Protein AF-A0A936ICN7-F1 (afdb_monomer)

Foldseek 3Di:
DEEQEAAPPDDEPPDSNDDPVVVVVVQVVVQCLLCLHDPNNDPPDHNVVDHDDADQAALVRDGDNNYHYHHDCQQVDDPVPNDRPPVCPVVSCVVDDGDVVVDDYHD

Solvent-accessible surface area (backbone atoms only — not comparable to full-atom values): 6540 Å² total; per-residue (Å²): 55,39,41,40,64,22,42,74,88,64,52,80,66,39,94,72,30,62,38,69,69,57,52,51,52,50,45,52,50,51,33,28,45,36,45,30,28,81,97,50,47,48,98,88,54,57,64,71,85,57,82,74,72,66,32,58,50,47,96,88,66,44,83,42,81,26,68,46,80,44,72,34,75,80,61,67,66,65,81,91,56,84,59,68,54,78,87,37,41,64,59,57,55,68,74,60,78,70,64,70,93,82,36,63,83,44,112

Mean predicted aligned error: 5.44 Å

Structure (mmCIF, N/CA/C/O backbone):
data_AF-A0A936ICN7-F1
#
_entry.id   AF-A0A936ICN7-F1
#
loop_
_atom_site.group_PDB
_atom_site.id
_atom_site.type_symbol
_atom_site.label_atom_id
_atom_site.label_alt_id
_atom_site.label_comp_id
_atom_site.label_asym_id
_atom_site.label_entity_id
_atom_site.label_seq_id
_atom_site.pdbx_PDB_ins_code
_atom_site.Cartn_x
_atom_site.Cartn_y
_atom_site.Cartn_z
_atom_site.occupancy
_atom_site.B_iso_or_equiv
_atom_site.auth_seq_id
_atom_site.auth_comp_id
_atom_site.aut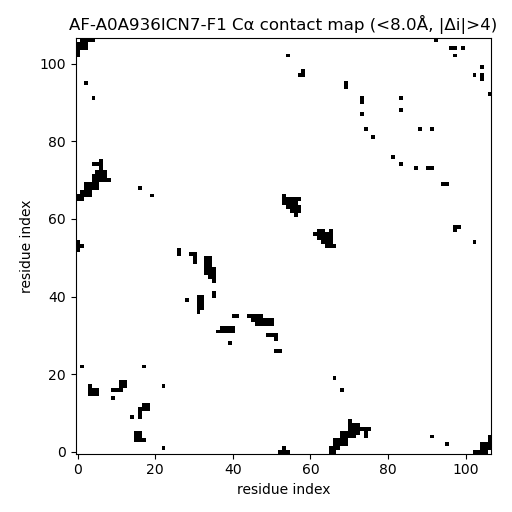h_asym_id
_atom_site.auth_atom_id
_atom_site.pdbx_PDB_model_num
ATOM 1 N N . MET A 1 1 ? -3.008 -8.313 0.757 1.00 91.00 1 MET A N 1
ATOM 2 C CA . MET A 1 1 ? -3.768 -7.326 1.557 1.00 91.00 1 MET A CA 1
ATOM 3 C C . MET A 1 1 ? -2.780 -6.258 2.033 1.00 91.00 1 MET A C 1
ATOM 5 O O . MET A 1 1 ? -1.583 -6.522 1.952 1.00 91.00 1 MET A O 1
ATOM 9 N N . VAL A 1 2 ? -3.237 -5.089 2.493 1.00 94.12 2 VAL A N 1
ATOM 10 C CA . VAL A 1 2 ? -2.375 -4.053 3.099 1.00 94.12 2 VAL A CA 1
ATOM 11 C C . VAL A 1 2 ? -2.870 -3.681 4.507 1.00 94.12 2 VAL A C 1
ATOM 13 O O . VAL A 1 2 ? -4.034 -3.320 4.674 1.00 94.12 2 VAL A O 1
ATOM 16 N N . HIS A 1 3 ? -1.996 -3.757 5.512 1.00 93.31 3 HIS A N 1
ATOM 17 C CA . HIS A 1 3 ? -2.262 -3.417 6.911 1.00 93.31 3 HIS A CA 1
ATOM 18 C C . HIS A 1 3 ? -1.594 -2.086 7.260 1.00 93.31 3 HIS A C 1
ATOM 20 O O . HIS A 1 3 ? -0.408 -2.043 7.548 1.00 93.31 3 HIS A O 1
ATOM 26 N N . LEU A 1 4 ? -2.357 -0.998 7.309 1.00 92.44 4 LEU A N 1
ATOM 27 C CA . LEU A 1 4 ? -1.833 0.289 7.760 1.00 92.44 4 LEU A CA 1
ATOM 28 C C . LEU A 1 4 ? -1.916 0.372 9.283 1.00 92.44 4 LEU A C 1
ATOM 30 O O . LEU A 1 4 ? -3.002 0.474 9.857 1.00 92.44 4 LEU A O 1
ATOM 34 N N . ILE A 1 5 ? -0.762 0.330 9.943 1.00 90.56 5 ILE A N 1
ATOM 35 C CA . ILE A 1 5 ? -0.661 0.552 11.385 1.00 90.56 5 ILE A CA 1
ATOM 36 C C . ILE A 1 5 ? -0.418 2.035 11.614 1.00 90.56 5 ILE A C 1
ATOM 38 O O . ILE A 1 5 ? 0.576 2.581 11.145 1.00 90.56 5 ILE A O 1
ATOM 42 N N . VAL A 1 6 ? -1.341 2.699 12.304 1.00 89.81 6 VAL A N 1
ATOM 43 C CA . VAL A 1 6 ? -1.399 4.166 12.357 1.00 89.81 6 VAL A CA 1
ATOM 44 C C . VAL A 1 6 ? -1.393 4.656 13.801 1.00 89.81 6 VAL A C 1
ATOM 46 O O . VAL A 1 6 ? -2.038 4.029 14.642 1.00 89.81 6 VAL A O 1
ATOM 49 N N . PRO A 1 7 ? -0.714 5.766 14.138 1.00 89.12 7 PRO A N 1
ATOM 50 C CA . PRO A 1 7 ? -0.869 6.371 15.451 1.00 89.12 7 PRO A CA 1
ATOM 51 C C . PRO A 1 7 ? -2.350 6.699 15.730 1.00 89.12 7 PRO A C 1
ATOM 53 O O . PRO A 1 7 ? -3.085 7.112 14.821 1.00 89.12 7 PRO A O 1
ATOM 56 N N . PRO A 1 8 ? -2.838 6.507 16.969 1.00 90.25 8 PRO A N 1
ATOM 57 C CA . PRO A 1 8 ? -4.218 6.831 17.308 1.00 90.25 8 PRO A CA 1
ATOM 58 C C . PRO A 1 8 ? -4.536 8.308 17.040 1.00 90.25 8 PRO A C 1
ATOM 60 O O . PRO A 1 8 ? -3.791 9.199 17.437 1.00 90.25 8 PRO A O 1
ATOM 63 N N . GLY A 1 9 ? -5.661 8.570 16.372 1.00 89.50 9 GLY A N 1
ATOM 64 C CA . GLY A 1 9 ? -6.107 9.929 16.041 1.00 89.50 9 GLY A CA 1
ATOM 65 C C . GLY A 1 9 ? -5.518 10.523 14.755 1.00 89.50 9 GLY A C 1
ATOM 66 O O . GLY A 1 9 ? -5.902 11.630 14.382 1.00 89.50 9 GLY A O 1
ATOM 67 N N . THR A 1 10 ? -4.638 9.818 14.033 1.00 89.69 10 THR A N 1
ATOM 68 C CA . THR A 1 10 ? -4.135 10.285 12.730 1.00 89.69 10 THR A CA 1
ATOM 69 C C . THR A 1 10 ? -5.229 10.226 11.661 1.00 89.69 10 THR A C 1
ATOM 71 O O . THR A 1 10 ? -5.775 9.160 11.377 1.00 89.69 10 THR A O 1
ATOM 74 N N . ALA A 1 11 ? -5.538 11.361 11.027 1.00 93.75 11 ALA A N 1
ATOM 75 C CA . ALA A 1 11 ? -6.508 11.431 9.931 1.00 93.75 11 ALA A CA 1
ATOM 76 C C . ALA A 1 11 ? -5.997 10.736 8.652 1.00 93.75 11 ALA A C 1
ATOM 78 O O . ALA A 1 11 ? -4.793 10.658 8.416 1.00 93.75 11 ALA A O 1
ATOM 79 N N . ILE A 1 12 ? -6.911 10.256 7.801 1.00 94.31 12 ILE A N 1
ATOM 80 C CA . ILE A 1 12 ? -6.549 9.674 6.497 1.00 94.31 12 ILE A CA 1
ATOM 81 C C . ILE A 1 12 ? -5.870 10.743 5.623 1.00 94.31 12 ILE A C 1
ATOM 83 O O . ILE A 1 12 ? -6.319 11.885 5.559 1.00 94.31 12 ILE A O 1
ATOM 87 N N . GLY A 1 13 ? -4.794 10.357 4.940 1.00 91.31 13 GLY A N 1
ATOM 88 C CA . GLY A 1 13 ? -3.945 11.231 4.132 1.00 91.31 13 GLY A CA 1
ATOM 89 C C . GLY A 1 13 ? -2.867 11.975 4.924 1.00 91.31 13 GLY A C 1
ATOM 90 O O . GLY A 1 13 ? -2.183 12.815 4.347 1.00 91.31 13 GLY A O 1
ATOM 91 N N . GLN A 1 14 ? -2.707 11.689 6.220 1.00 89.44 14 GLN A N 1
ATOM 92 C CA . GLN A 1 14 ? -1.678 12.286 7.076 1.00 89.44 14 GLN A CA 1
ATOM 93 C C . GLN A 1 14 ? -0.676 11.234 7.549 1.00 89.44 14 GLN A C 1
ATOM 95 O O . GLN A 1 14 ? -1.061 10.111 7.880 1.00 89.44 14 GLN A O 1
ATOM 100 N N . SER A 1 15 ? 0.600 11.621 7.647 1.00 84.94 15 SER A N 1
ATOM 101 C CA . SER A 1 15 ? 1.688 10.738 8.090 1.00 84.94 15 SER A CA 1
ATOM 102 C C . SER A 1 15 ? 1.652 9.384 7.349 1.00 84.94 15 SER A C 1
ATOM 104 O O . SER A 1 15 ? 1.618 9.355 6.120 1.00 84.94 15 SER A O 1
ATOM 106 N N . ASN A 1 16 ? 1.615 8.267 8.077 1.00 82.31 16 ASN A N 1
ATOM 107 C CA . ASN A 1 16 ? 1.521 6.902 7.564 1.00 82.31 16 ASN A CA 1
ATOM 108 C C . ASN A 1 16 ? 0.075 6.386 7.381 1.00 82.31 16 ASN A C 1
ATOM 110 O O . ASN A 1 16 ? -0.117 5.248 6.955 1.00 82.31 16 ASN A O 1
ATOM 114 N N . ASN A 1 17 ? -0.958 7.197 7.645 1.00 91.94 17 ASN A N 1
ATOM 115 C CA . ASN A 1 17 ? -2.354 6.827 7.396 1.00 91.94 17 ASN A CA 1
ATOM 116 C C . ASN A 1 17 ? -2.756 7.145 5.945 1.00 91.94 17 ASN A C 1
ATOM 118 O O . ASN A 1 17 ? -3.590 8.010 5.689 1.00 91.94 17 ASN A O 1
ATOM 122 N N . LEU A 1 18 ? -2.134 6.461 4.982 1.00 93.88 18 LEU A N 1
ATOM 123 C CA . LEU A 1 18 ? -2.295 6.707 3.541 1.00 93.88 18 LEU A CA 1
ATOM 124 C C . LEU A 1 18 ? -3.755 6.600 3.077 1.00 93.88 18 LEU A C 1
ATOM 126 O O . LEU A 1 18 ? -4.497 5.753 3.567 1.00 93.88 18 LEU A O 1
ATOM 130 N N . THR A 1 19 ? -4.165 7.399 2.091 1.00 97.12 19 THR A N 1
ATOM 131 C CA . THR A 1 19 ? -5.467 7.234 1.413 1.00 97.12 19 THR A CA 1
ATOM 132 C C . THR A 1 19 ? -5.536 5.907 0.651 1.00 97.12 19 THR A C 1
ATOM 134 O O . THR A 1 19 ? -4.511 5.391 0.209 1.00 97.12 19 THR A O 1
ATOM 137 N N . ASP A 1 20 ? -6.742 5.373 0.436 1.00 97.06 20 ASP A N 1
ATOM 138 C CA . ASP A 1 20 ? -6.940 4.149 -0.361 1.00 97.06 20 ASP A CA 1
ATOM 139 C C . ASP A 1 20 ? -6.328 4.291 -1.764 1.00 97.06 20 ASP A C 1
ATOM 141 O O . ASP A 1 20 ? -5.598 3.412 -2.210 1.00 97.06 20 ASP A O 1
ATOM 145 N N . ARG A 1 21 ? -6.493 5.460 -2.398 1.00 97.19 21 ARG A N 1
ATOM 146 C CA . ARG A 1 21 ? -5.881 5.775 -3.697 1.00 97.19 21 ARG A CA 1
ATOM 147 C C . ARG A 1 21 ? -4.351 5.697 -3.675 1.00 97.19 21 ARG A C 1
ATOM 149 O O . ARG A 1 21 ? -3.752 5.249 -4.646 1.00 97.19 21 ARG A O 1
ATOM 156 N N . GLN A 1 22 ? -3.704 6.157 -2.603 1.00 96.88 22 GLN A N 1
ATOM 157 C CA . GLN A 1 22 ? -2.245 6.055 -2.475 1.00 96.88 22 GLN A CA 1
ATOM 158 C C .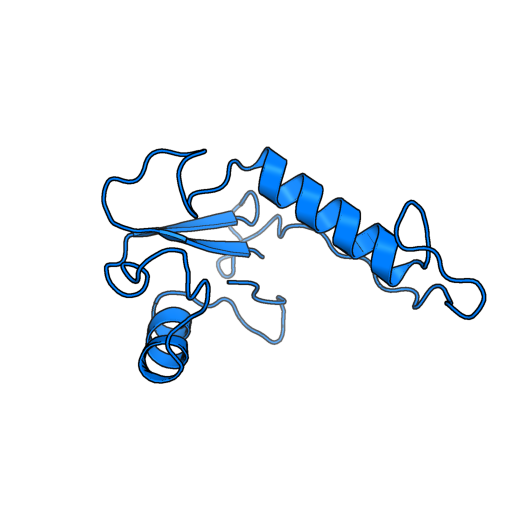 GLN A 1 22 ? -1.798 4.597 -2.334 1.00 96.88 22 GLN A C 1
ATOM 160 O O . GLN A 1 22 ? -0.771 4.222 -2.893 1.00 96.88 22 GLN A O 1
ATOM 165 N N . VAL A 1 23 ? -2.575 3.769 -1.627 1.00 96.81 23 VAL A N 1
ATOM 166 C CA . VAL A 1 23 ? -2.312 2.327 -1.534 1.00 96.81 23 VAL A CA 1
ATOM 167 C C . VAL A 1 23 ? -2.470 1.665 -2.902 1.00 96.81 23 VAL A C 1
ATOM 169 O O . VAL A 1 23 ? -1.576 0.942 -3.331 1.00 96.81 23 VAL A O 1
ATOM 172 N N . GLU A 1 24 ? -3.557 1.949 -3.619 1.00 96.69 24 GLU A N 1
ATOM 173 C CA . GLU A 1 24 ? -3.802 1.433 -4.973 1.00 96.69 24 GLU A CA 1
ATOM 174 C C . GLU A 1 24 ? -2.688 1.836 -5.948 1.00 96.69 24 GLU A C 1
ATOM 176 O O . GLU A 1 24 ? -2.157 0.984 -6.655 1.00 96.69 24 GLU A O 1
ATOM 181 N N . GLN A 1 25 ? -2.242 3.095 -5.907 1.00 97.12 25 GLN A N 1
ATOM 182 C CA . GLN A 1 25 ? -1.106 3.559 -6.703 1.00 97.12 25 GLN A CA 1
ATOM 183 C C . GLN A 1 25 ? 0.190 2.801 -6.368 1.00 97.12 25 GLN A C 1
ATOM 185 O O . GLN A 1 25 ? 0.983 2.500 -7.259 1.00 97.12 25 GLN A O 1
ATOM 190 N N . GLY A 1 26 ? 0.407 2.461 -5.095 1.00 95.75 26 GLY A N 1
ATOM 191 C CA . GLY A 1 26 ? 1.520 1.609 -4.680 1.00 95.75 26 GLY A CA 1
ATOM 192 C C . GLY A 1 26 ? 1.442 0.200 -5.278 1.00 95.75 26 GLY A C 1
ATOM 193 O O . GLY A 1 26 ? 2.461 -0.327 -5.724 1.00 95.75 26 GLY A O 1
ATOM 194 N N . LEU A 1 27 ? 0.245 -0.396 -5.351 1.00 96.31 27 LEU A N 1
ATOM 195 C CA . LEU A 1 27 ? 0.042 -1.675 -6.041 1.00 96.31 27 LEU A CA 1
ATOM 196 C C . LEU A 1 27 ? 0.286 -1.566 -7.551 1.00 96.31 27 LEU A C 1
ATOM 198 O O . LEU A 1 27 ? 0.869 -2.480 -8.132 1.00 96.31 27 LEU A O 1
ATOM 202 N N . ASP A 1 28 ? -0.120 -0.467 -8.186 1.00 97.56 28 ASP A N 1
ATOM 203 C CA . ASP A 1 28 ? 0.141 -0.242 -9.612 1.00 97.56 28 ASP A CA 1
ATOM 204 C C . ASP A 1 28 ? 1.644 -0.178 -9.895 1.00 97.56 28 ASP A C 1
ATOM 206 O O . ASP A 1 28 ? 2.127 -0.800 -10.841 1.00 97.56 28 ASP A O 1
ATOM 210 N N . TYR A 1 29 ? 2.402 0.513 -9.043 1.00 97.69 29 TYR A N 1
ATOM 211 C CA . TYR A 1 29 ? 3.861 0.547 -9.129 1.00 97.69 29 TYR A CA 1
ATOM 212 C C . TYR A 1 29 ? 4.496 -0.818 -8.877 1.00 97.69 29 TYR A C 1
ATOM 214 O O . TYR A 1 29 ? 5.416 -1.198 -9.597 1.00 97.69 29 TYR A O 1
ATOM 222 N N . LEU A 1 30 ? 3.980 -1.587 -7.917 1.00 96.62 30 LEU A N 1
ATOM 223 C CA . LEU A 1 30 ? 4.448 -2.947 -7.665 1.00 96.62 30 LEU A CA 1
ATOM 224 C C . LEU A 1 30 ? 4.239 -3.845 -8.893 1.00 96.62 30 LEU A C 1
ATOM 226 O O . LEU A 1 30 ? 5.150 -4.563 -9.293 1.00 96.62 30 LEU A O 1
ATOM 230 N N . ASN A 1 31 ? 3.074 -3.757 -9.536 1.00 97.94 31 ASN A N 1
ATOM 231 C CA . ASN A 1 31 ? 2.790 -4.487 -10.770 1.00 97.94 31 ASN A CA 1
ATOM 232 C C . ASN A 1 31 ? 3.709 -4.063 -11.919 1.00 97.94 31 ASN A C 1
ATOM 234 O O . ASN A 1 31 ? 4.250 -4.921 -12.608 1.00 97.94 31 ASN A O 1
ATOM 238 N N . GLN A 1 32 ? 3.932 -2.758 -12.096 1.00 98.00 32 GLN A N 1
ATOM 239 C CA . GLN A 1 32 ? 4.841 -2.245 -13.124 1.00 98.00 32 GLN A CA 1
ATOM 240 C C . GLN A 1 32 ? 6.281 -2.718 -12.899 1.00 98.00 32 GLN A C 1
ATOM 242 O O . GLN A 1 32 ? 6.957 -3.091 -13.854 1.00 98.00 32 GLN A O 1
ATOM 247 N N . ALA A 1 33 ? 6.736 -2.753 -11.644 1.00 97.38 33 ALA A N 1
ATOM 248 C CA . ALA A 1 33 ? 8.056 -3.260 -11.295 1.00 97.38 33 ALA A CA 1
ATOM 249 C C . ALA A 1 33 ? 8.199 -4.758 -11.600 1.00 97.38 33 ALA A C 1
ATOM 251 O O . ALA A 1 33 ? 9.184 -5.164 -12.212 1.00 97.38 33 ALA A O 1
ATOM 252 N N . PHE A 1 34 ? 7.212 -5.577 -11.229 1.00 97.62 34 PHE A N 1
ATOM 253 C CA . PHE A 1 34 ? 7.268 -7.025 -11.458 1.00 97.62 34 PHE A CA 1
ATOM 254 C C . PHE A 1 34 ? 7.099 -7.404 -12.935 1.00 97.62 34 PHE A C 1
ATOM 256 O O . PHE A 1 34 ? 7.639 -8.420 -13.366 1.00 97.62 34 PHE A O 1
ATOM 263 N N . SER A 1 35 ? 6.435 -6.567 -13.733 1.00 98.12 35 SER A N 1
ATOM 264 C CA . SER A 1 35 ? 6.329 -6.765 -15.180 1.00 98.12 35 SER A CA 1
ATOM 265 C C . SER A 1 35 ? 7.434 -6.069 -15.989 1.00 98.12 35 SER A C 1
ATOM 267 O O . SER A 1 35 ? 7.353 -6.029 -17.217 1.00 98.12 35 SER A O 1
ATOM 269 N N . ASN A 1 36 ? 8.448 -5.494 -15.325 1.00 97.69 36 ASN A N 1
ATOM 270 C CA . ASN A 1 36 ? 9.521 -4.706 -15.943 1.00 97.69 36 ASN A CA 1
ATOM 271 C C . ASN A 1 36 ? 8.997 -3.635 -16.922 1.00 97.69 36 ASN A C 1
ATOM 273 O O . ASN A 1 36 ? 9.434 -3.535 -18.070 1.00 97.69 36 ASN A O 1
ATOM 277 N N . SER A 1 37 ? 8.021 -2.843 -16.482 1.00 97.50 37 SER A N 1
ATOM 278 C CA . SER A 1 37 ? 7.322 -1.861 -17.312 1.00 97.50 37 SER A CA 1
ATOM 279 C C . SER A 1 37 ? 7.251 -0.475 -16.662 1.00 97.50 37 SER A C 1
ATOM 281 O O . SER A 1 37 ? 7.634 -0.269 -15.507 1.00 97.50 37 SER A O 1
ATOM 283 N N . GLY A 1 38 ? 6.769 0.508 -17.429 1.00 95.75 38 GLY A N 1
ATOM 284 C CA . GLY A 1 38 ? 6.600 1.879 -16.952 1.00 95.75 38 GLY A CA 1
ATOM 285 C C . GLY A 1 38 ? 7.918 2.490 -16.444 1.00 95.75 38 GLY A C 1
ATOM 286 O O . GLY A 1 38 ? 8.959 2.289 -17.070 1.00 95.75 38 GLY A O 1
ATOM 287 N N . PRO A 1 39 ? 7.905 3.232 -15.320 1.00 96.56 39 PRO A N 1
ATOM 288 C CA . PRO A 1 39 ? 9.100 3.863 -14.761 1.00 96.56 39 PRO A CA 1
ATOM 289 C C . PRO A 1 39 ? 10.078 2.868 -14.112 1.00 96.56 39 PRO A C 1
ATOM 291 O O . PRO A 1 39 ? 11.167 3.274 -13.719 1.00 96.56 39 PRO A O 1
ATOM 294 N N . PHE A 1 40 ? 9.708 1.588 -13.992 1.00 96.75 40 PHE A N 1
ATOM 295 C CA . PHE A 1 40 ? 10.530 0.537 -13.385 1.00 96.75 40 PHE A CA 1
ATOM 296 C C . PHE A 1 40 ? 11.181 -0.392 -14.418 1.00 96.75 40 PHE A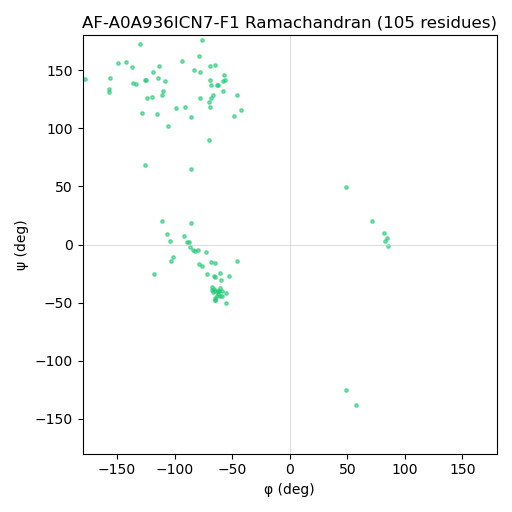 C 1
ATOM 298 O O . PHE A 1 40 ? 11.863 -1.341 -14.038 1.00 96.75 40 PHE A O 1
ATOM 305 N N . ALA A 1 41 ? 10.990 -0.130 -15.714 1.00 96.94 41 ALA A N 1
ATOM 306 C CA . ALA A 1 41 ? 11.612 -0.910 -16.773 1.00 96.94 41 ALA A CA 1
ATOM 307 C C . ALA A 1 41 ? 13.140 -0.726 -16.784 1.00 96.94 41 ALA A C 1
ATOM 309 O O . ALA A 1 41 ? 13.649 0.395 -16.848 1.00 96.94 41 ALA A O 1
ATOM 310 N N . ALA A 1 42 ? 13.872 -1.836 -16.786 1.00 96.69 42 ALA A N 1
ATOM 311 C CA . ALA A 1 42 ? 15.322 -1.892 -16.923 1.00 96.69 42 ALA A CA 1
ATOM 312 C C . ALA A 1 42 ? 15.721 -2.682 -18.178 1.00 96.69 42 ALA A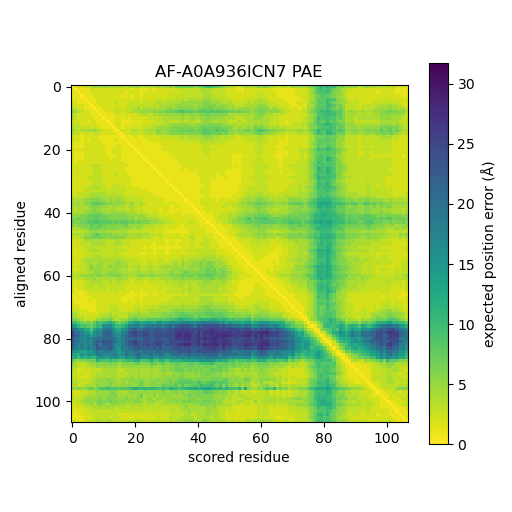 C 1
ATOM 314 O O . ALA A 1 42 ? 15.045 -3.635 -18.572 1.00 96.69 42 ALA A O 1
ATOM 315 N N . ALA A 1 43 ? 16.854 -2.314 -18.789 1.00 96.69 43 ALA A N 1
ATOM 316 C CA . ALA A 1 43 ? 17.337 -2.917 -20.039 1.00 96.69 43 ALA A CA 1
ATOM 317 C C . ALA A 1 43 ? 17.594 -4.433 -19.935 1.00 96.69 43 ALA A C 1
ATOM 319 O O . ALA A 1 43 ? 17.449 -5.154 -20.915 1.00 96.69 43 ALA A O 1
ATOM 320 N N . ASN A 1 44 ? 17.973 -4.908 -18.749 1.00 96.25 44 ASN A N 1
ATOM 321 C CA . ASN A 1 44 ? 18.186 -6.318 -18.427 1.00 96.25 44 ASN A CA 1
ATOM 322 C C . ASN A 1 44 ? 17.071 -6.909 -17.544 1.00 96.25 44 ASN A C 1
ATOM 324 O O . ASN A 1 44 ? 17.233 -8.014 -17.028 1.00 96.25 44 ASN A O 1
ATOM 328 N N . GLY A 1 45 ? 15.980 -6.174 -17.322 1.00 95.81 45 GLY A N 1
ATOM 329 C CA . GLY A 1 45 ? 14.830 -6.667 -16.573 1.00 95.81 45 GLY A CA 1
ATOM 330 C C . GLY A 1 45 ? 13.943 -7.578 -17.424 1.00 95.81 45 GLY A C 1
ATOM 331 O O . GLY A 1 45 ? 14.004 -7.568 -18.655 1.00 95.81 45 GLY A O 1
ATOM 332 N N . VAL A 1 46 ? 13.100 -8.362 -16.757 1.00 97.19 46 VAL A N 1
ATOM 333 C CA . VAL A 1 46 ? 12.147 -9.281 -17.391 1.00 97.19 46 VAL A CA 1
ATOM 334 C C . VAL A 1 46 ? 10.795 -9.200 -16.697 1.00 97.19 46 VAL A C 1
ATOM 336 O O . VAL A 1 46 ? 10.730 -8.893 -15.509 1.00 97.19 46 VAL A O 1
ATOM 339 N N . ASP A 1 47 ? 9.731 -9.508 -17.433 1.00 97.69 47 ASP A N 1
ATOM 340 C CA . ASP A 1 47 ? 8.429 -9.775 -16.828 1.00 97.69 47 ASP A CA 1
ATOM 341 C C . ASP A 1 47 ? 8.498 -11.101 -16.062 1.00 97.69 47 ASP A C 1
ATOM 343 O O . ASP A 1 47 ? 8.773 -12.156 -16.639 1.00 97.69 47 ASP A O 1
ATOM 347 N N . VAL A 1 48 ? 8.279 -11.039 -14.750 1.00 96.69 48 VAL A N 1
ATOM 348 C CA . VAL A 1 48 ? 8.326 -12.218 -13.878 1.00 96.69 48 VAL A CA 1
ATOM 349 C C . VAL A 1 48 ? 7.005 -12.994 -13.854 1.00 96.69 48 VAL A C 1
ATOM 351 O O . VAL A 1 48 ? 6.933 -14.049 -13.227 1.00 96.69 48 VAL A O 1
ATOM 354 N N . GLY A 1 49 ? 5.953 -12.492 -14.512 1.00 96.75 49 GLY A N 1
ATOM 355 C CA . GLY A 1 49 ? 4.649 -13.150 -14.609 1.00 96.75 49 GLY A CA 1
ATOM 356 C C . GLY A 1 49 ? 3.838 -13.149 -13.309 1.00 96.75 49 GLY A C 1
ATOM 357 O O . GLY A 1 49 ? 2.943 -13.978 -13.142 1.00 96.75 49 GLY A O 1
ATOM 358 N N . ILE A 1 50 ? 4.146 -12.246 -12.373 1.00 96.31 50 ILE A N 1
ATOM 359 C CA . ILE A 1 50 ? 3.431 -12.092 -11.098 1.00 96.31 50 ILE A CA 1
ATOM 360 C C . ILE A 1 50 ? 2.653 -10.779 -11.111 1.00 96.31 50 ILE A C 1
ATOM 362 O O . ILE A 1 50 ? 3.210 -9.724 -11.404 1.00 96.31 50 ILE A O 1
ATOM 366 N N . GLN A 1 51 ? 1.381 -10.847 -10.715 1.00 95.88 51 GLN A N 1
ATOM 367 C CA . GLN A 1 51 ? 0.517 -9.686 -10.543 1.00 95.88 51 GLN A CA 1
ATOM 368 C C . GLN A 1 51 ? -0.077 -9.653 -9.132 1.00 95.88 51 GLN A C 1
ATOM 370 O O . GLN A 1 51 ? -0.477 -10.671 -8.565 1.00 95.88 51 GLN A O 1
ATOM 375 N N . PHE A 1 52 ? -0.175 -8.452 -8.584 1.00 95.75 52 PHE A N 1
ATOM 376 C CA . PHE A 1 52 ? -0.719 -8.148 -7.275 1.00 95.75 52 PHE A CA 1
ATOM 377 C C . PHE A 1 52 ? -2.066 -7.447 -7.409 1.00 95.75 52 PHE A C 1
ATOM 379 O O . PHE A 1 52 ? -2.263 -6.562 -8.244 1.00 95.75 52 PHE A O 1
ATOM 386 N N . CYS A 1 53 ? -2.993 -7.813 -6.530 1.00 95.31 53 CYS A N 1
ATOM 387 C CA . CYS A 1 53 ? -4.267 -7.130 -6.364 1.00 95.31 53 CYS A CA 1
ATOM 388 C C . CYS A 1 53 ? -4.659 -7.086 -4.883 1.00 95.31 53 CYS A C 1
ATOM 390 O O . CYS A 1 53 ? -4.208 -7.897 -4.066 1.00 95.31 53 CYS A O 1
ATOM 392 N N . LEU A 1 54 ? -5.508 -6.122 -4.525 1.00 96.69 54 LEU A N 1
ATOM 393 C CA . LEU A 1 54 ? -6.097 -6.070 -3.193 1.00 96.69 54 LEU A CA 1
ATOM 394 C C . LEU A 1 54 ? -7.095 -7.216 -3.012 1.00 96.69 54 LEU A C 1
ATOM 396 O O . LEU A 1 54 ? -7.862 -7.560 -3.914 1.00 96.69 54 LEU A O 1
ATOM 400 N N . ALA A 1 55 ? -7.103 -7.788 -1.811 1.00 95.25 55 ALA A N 1
ATOM 401 C CA . ALA A 1 55 ? -8.053 -8.830 -1.466 1.00 95.25 55 ALA A CA 1
ATOM 402 C C . ALA A 1 55 ? -9.488 -8.283 -1.517 1.00 95.25 55 ALA A C 1
ATOM 404 O O . ALA A 1 55 ? -9.758 -7.187 -1.036 1.00 95.25 55 ALA A O 1
ATOM 405 N N . ARG A 1 56 ? -10.414 -9.068 -2.076 1.00 95.12 56 ARG A N 1
ATOM 406 C CA . ARG A 1 56 ? -11.852 -8.734 -2.127 1.00 95.12 56 ARG A CA 1
ATOM 407 C C . ARG A 1 56 ? -12.685 -9.463 -1.078 1.00 95.12 56 ARG A C 1
ATOM 409 O O . ARG A 1 56 ? -13.851 -9.128 -0.878 1.00 95.12 56 ARG A O 1
ATOM 416 N N . ARG A 1 57 ? -12.088 -10.452 -0.407 1.00 93.69 57 ARG A N 1
ATOM 417 C CA . ARG A 1 57 ? -12.673 -11.162 0.731 1.00 93.69 57 ARG A CA 1
ATOM 418 C C . ARG A 1 57 ? -11.665 -11.282 1.859 1.00 93.69 57 ARG A C 1
ATOM 420 O O . ARG A 1 57 ? -10.496 -11.572 1.592 1.00 93.69 57 ARG A O 1
ATOM 427 N N . ASP A 1 58 ? -12.133 -11.069 3.078 1.00 91.75 58 ASP A N 1
ATOM 428 C CA . ASP A 1 58 ? -11.362 -11.282 4.297 1.00 91.75 58 ASP A CA 1
ATOM 429 C C . ASP A 1 58 ? -11.246 -12.791 4.627 1.00 91.75 58 ASP A C 1
ATOM 431 O O . ASP A 1 58 ? -11.842 -13.624 3.928 1.00 91.75 58 ASP A O 1
ATOM 435 N N . PRO A 1 59 ? -10.495 -13.183 5.676 1.00 90.00 59 PRO A N 1
ATOM 436 C CA . PRO A 1 59 ? -10.341 -14.587 6.060 1.00 90.00 59 PRO A CA 1
ATOM 437 C C . PRO A 1 59 ? -11.656 -15.283 6.439 1.00 90.00 59 PRO A C 1
ATOM 439 O O . PRO A 1 59 ? -11.764 -16.499 6.294 1.00 90.00 59 PRO A O 1
ATOM 442 N N . ASN A 1 60 ? -12.666 -14.519 6.865 1.00 91.06 60 ASN A N 1
ATOM 443 C CA . ASN A 1 60 ? -14.002 -15.008 7.206 1.00 91.06 60 ASN A CA 1
ATOM 444 C C . ASN A 1 60 ? -14.940 -15.061 5.983 1.00 91.06 60 ASN A C 1
ATOM 446 O O . ASN A 1 60 ? -16.117 -15.398 6.112 1.00 91.06 60 ASN A O 1
ATOM 450 N N . GLY A 1 61 ? -14.441 -14.720 4.790 1.00 91.56 61 GLY A N 1
ATOM 451 C CA . GLY A 1 61 ? -15.188 -14.714 3.536 1.00 91.56 61 GLY A CA 1
ATOM 452 C C . GLY A 1 61 ? -16.029 -13.457 3.292 1.00 91.56 61 GLY A C 1
ATOM 453 O O . GLY A 1 61 ? -16.718 -13.392 2.264 1.00 91.56 61 GLY A O 1
ATOM 454 N N . GLN A 1 62 ? -15.965 -12.464 4.182 1.00 94.88 62 GLN A N 1
ATOM 455 C CA . GLN A 1 62 ? -16.733 -11.226 4.082 1.00 94.88 62 GLN A CA 1
ATOM 456 C C . GLN A 1 62 ? -16.112 -10.260 3.064 1.00 94.88 62 GLN A C 1
ATOM 458 O O . GLN A 1 62 ? -14.891 -10.266 2.885 1.00 94.88 62 GLN A O 1
ATOM 463 N N . PRO A 1 63 ? -16.916 -9.428 2.373 1.00 95.75 63 PRO A N 1
ATOM 464 C CA . PRO A 1 63 ? -16.401 -8.420 1.453 1.00 95.75 63 PRO A CA 1
ATOM 465 C C . PRO A 1 63 ? -15.436 -7.442 2.133 1.00 95.75 63 PRO A C 1
ATOM 467 O O . PRO A 1 63 ? -15.668 -6.991 3.250 1.00 95.75 63 PRO A O 1
ATOM 470 N N . THR A 1 64 ? -14.368 -7.072 1.431 1.00 95.75 64 THR A N 1
ATOM 471 C CA . THR A 1 64 ? -13.365 -6.104 1.898 1.00 95.75 64 THR A CA 1
ATOM 472 C C . THR A 1 64 ? -12.766 -5.346 0.714 1.00 95.75 64 THR A C 1
ATOM 474 O O . THR A 1 64 ? -12.774 -5.837 -0.418 1.00 95.75 64 THR A O 1
ATOM 477 N N . ASN A 1 65 ? -12.236 -4.149 0.964 1.00 95.25 65 ASN A N 1
ATOM 478 C CA . ASN A 1 65 ? -11.383 -3.435 0.012 1.00 95.25 65 ASN A CA 1
ATOM 479 C C . ASN A 1 65 ? -9.919 -3.918 0.066 1.00 95.25 65 ASN A C 1
ATOM 481 O O . ASN A 1 65 ? -9.122 -3.495 -0.763 1.00 95.25 65 ASN A O 1
ATOM 485 N N . GLY A 1 66 ? -9.563 -4.803 1.009 1.00 94.56 66 GLY A N 1
ATOM 486 C CA . GLY A 1 66 ? -8.223 -5.377 1.141 1.00 94.56 66 GLY A CA 1
ATOM 487 C C . GLY A 1 66 ? -7.221 -4.482 1.871 1.00 94.56 66 GLY A C 1
ATOM 488 O O . GLY A 1 66 ? -6.033 -4.814 1.873 1.00 94.56 66 GLY A O 1
ATOM 489 N N . ILE A 1 67 ? -7.698 -3.389 2.478 1.00 96.19 67 ILE A N 1
ATOM 490 C CA . ILE A 1 67 ? -6.921 -2.434 3.269 1.00 96.19 67 ILE A CA 1
ATOM 491 C C . ILE A 1 67 ? -7.488 -2.421 4.686 1.00 96.19 67 ILE A C 1
ATOM 493 O O . ILE A 1 67 ? -8.682 -2.198 4.883 1.00 96.19 67 ILE A O 1
ATOM 497 N N . THR A 1 68 ? -6.642 -2.618 5.690 1.00 94.88 68 THR A N 1
ATOM 498 C CA . THR A 1 68 ? -7.036 -2.445 7.092 1.00 94.88 68 THR A CA 1
ATOM 499 C C . THR A 1 68 ? -6.296 -1.272 7.707 1.00 94.88 68 THR A C 1
ATOM 501 O O . THR A 1 68 ? -5.185 -0.943 7.297 1.00 94.88 68 THR A O 1
ATOM 504 N N . ARG A 1 69 ? -6.896 -0.655 8.724 1.00 93.94 69 ARG A N 1
ATOM 505 C CA . ARG A 1 69 ? -6.301 0.458 9.467 1.00 93.94 69 ARG A CA 1
ATOM 506 C C . ARG A 1 69 ? -6.372 0.138 10.948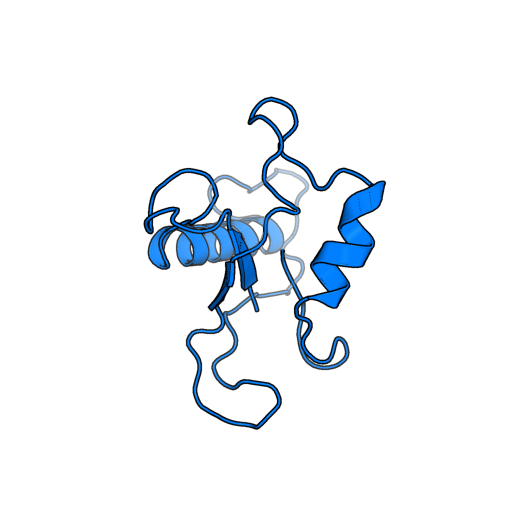 1.00 93.94 69 ARG A C 1
ATOM 508 O O . ARG A 1 69 ? -7.469 0.057 11.495 1.00 93.94 69 ARG A O 1
ATOM 515 N N . THR A 1 70 ? -5.220 -0.059 11.575 1.00 92.69 70 THR A N 1
ATOM 516 C CA . THR A 1 70 ? -5.132 -0.473 12.977 1.00 92.69 70 THR A CA 1
ATOM 517 C C . THR A 1 70 ? -4.465 0.631 13.791 1.00 92.69 70 THR A C 1
ATOM 519 O O . THR A 1 70 ? -3.273 0.882 13.597 1.00 92.69 70 THR A O 1
ATOM 522 N N . PRO A 1 71 ? -5.194 1.304 14.698 1.00 90.88 71 PRO A N 1
ATOM 523 C CA . PRO A 1 71 ? -4.601 2.309 15.568 1.00 90.88 71 PRO A CA 1
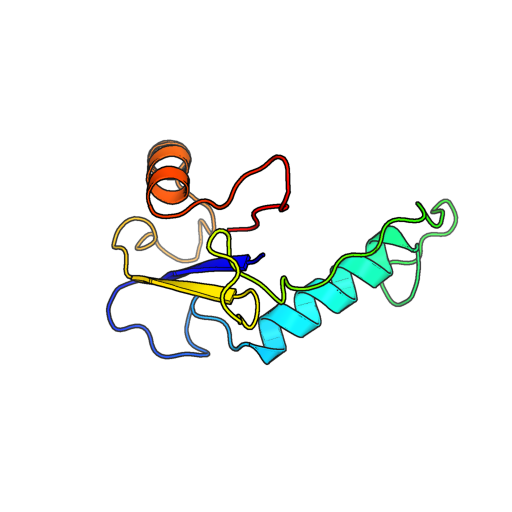ATOM 524 C C . PRO A 1 71 ? -3.648 1.650 16.576 1.00 90.88 71 PRO A C 1
ATOM 526 O O . PRO A 1 71 ? -4.041 0.733 17.295 1.00 90.88 71 PRO A O 1
ATOM 529 N N . SER A 1 72 ? -2.396 2.104 16.644 1.00 88.56 72 SER A N 1
ATOM 530 C CA . SER A 1 72 ? -1.389 1.585 17.572 1.00 88.56 72 SER A CA 1
ATOM 531 C C . SER A 1 72 ? -0.286 2.599 17.862 1.00 88.56 72 SER A C 1
ATOM 533 O O . SER A 1 72 ? 0.178 3.312 16.978 1.00 88.56 72 SER A O 1
ATOM 535 N N . ASN A 1 73 ? 0.196 2.608 19.105 1.00 86.00 73 ASN A N 1
ATOM 536 C CA . ASN A 1 73 ? 1.338 3.428 19.518 1.00 86.00 73 ASN A CA 1
ATOM 537 C C . ASN A 1 73 ? 2.695 2.817 19.120 1.00 86.00 73 ASN A C 1
ATOM 539 O O . ASN A 1 73 ? 3.726 3.452 19.317 1.00 86.00 73 ASN A O 1
ATOM 543 N N . LEU A 1 74 ? 2.715 1.602 18.555 1.00 81.81 74 LEU A N 1
ATOM 544 C CA . LEU A 1 74 ? 3.950 0.913 18.149 1.00 81.81 74 LEU A CA 1
ATOM 545 C C . LEU A 1 74 ? 4.662 1.571 16.953 1.00 81.81 74 LEU A C 1
ATOM 547 O O . LEU A 1 74 ? 5.830 1.272 16.709 1.00 81.81 74 LEU A O 1
ATOM 551 N N . VAL A 1 75 ? 3.967 2.462 16.239 1.00 77.06 75 VAL A N 1
ATOM 552 C CA . VAL A 1 75 ? 4.446 3.218 15.066 1.00 77.06 75 VAL A CA 1
ATOM 553 C C . VAL A 1 75 ? 4.620 4.717 15.354 1.00 77.06 75 VAL A C 1
ATOM 555 O O . VAL A 1 75 ? 4.611 5.532 14.438 1.00 77.06 75 VAL A O 1
ATOM 558 N N . ASN A 1 76 ? 4.746 5.102 16.627 1.00 68.00 76 ASN A N 1
ATOM 559 C CA . ASN A 1 76 ? 4.872 6.502 17.051 1.00 68.00 76 ASN A CA 1
ATOM 560 C C . ASN A 1 76 ? 6.325 7.033 17.014 1.00 68.00 76 ASN A C 1
ATOM 562 O O . ASN A 1 76 ? 6.640 8.006 17.695 1.00 68.00 76 ASN A O 1
ATOM 566 N N . ASP A 1 77 ? 7.224 6.366 16.285 1.00 60.00 77 ASP A N 1
ATOM 567 C CA . A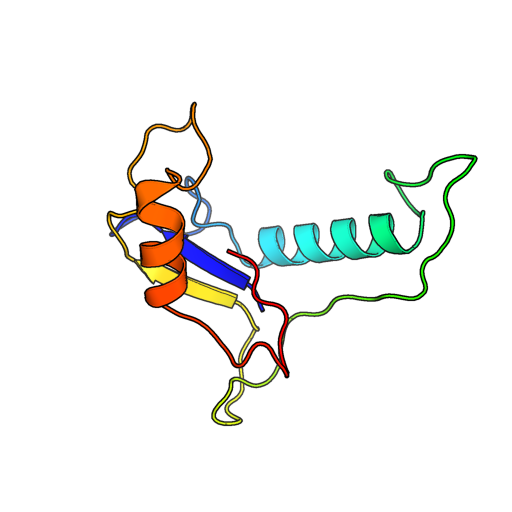SP A 1 77 ? 8.628 6.780 16.186 1.00 60.00 77 ASP A CA 1
ATOM 568 C C . ASP A 1 77 ? 8.813 7.877 15.120 1.00 60.00 77 ASP A C 1
ATOM 570 O O . ASP A 1 77 ? 8.043 7.983 14.161 1.00 60.00 77 ASP A O 1
ATOM 574 N N . MET A 1 78 ? 9.807 8.745 15.309 1.00 50.56 78 MET A N 1
ATOM 575 C CA . MET A 1 78 ? 9.962 9.971 14.520 1.00 50.56 78 MET A CA 1
ATOM 576 C C . MET A 1 78 ? 10.342 9.662 13.058 1.00 50.56 78 MET A C 1
ATOM 578 O O . MET A 1 78 ? 11.223 8.847 12.794 1.00 50.56 78 MET A O 1
ATOM 582 N N . MET A 1 79 ? 9.716 10.373 12.107 1.00 44.50 79 MET A N 1
ATOM 583 C CA . MET A 1 79 ? 9.762 10.187 10.637 1.00 44.50 79 MET A CA 1
ATOM 584 C C . MET A 1 79 ? 11.142 9.967 9.973 1.00 44.50 79 MET A C 1
ATOM 586 O O . MET A 1 79 ? 11.179 9.568 8.812 1.00 44.50 79 MET A O 1
ATOM 590 N N . CYS A 1 80 ? 12.263 10.223 10.654 1.00 43.19 80 CYS A N 1
ATOM 591 C CA . CYS A 1 80 ? 13.618 10.012 10.125 1.00 43.19 80 CYS A CA 1
ATOM 592 C C . CYS A 1 80 ? 14.158 8.584 10.339 1.00 43.19 80 CYS A C 1
ATOM 594 O O . CYS A 1 80 ? 15.248 8.275 9.861 1.00 43.19 80 CYS A O 1
ATOM 596 N N . ALA A 1 81 ? 13.392 7.712 10.999 1.00 45.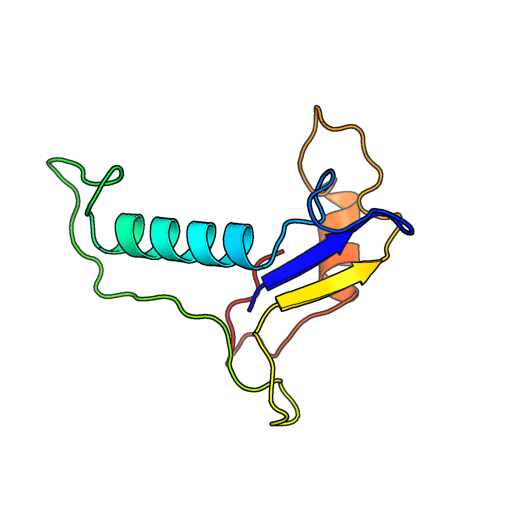69 81 ALA A N 1
ATOM 597 C CA . ALA A 1 81 ? 13.564 6.262 10.962 1.00 45.69 81 ALA A CA 1
ATOM 598 C C . ALA A 1 81 ? 12.232 5.610 10.541 1.00 45.69 81 ALA A C 1
ATOM 600 O O . ALA A 1 81 ? 11.562 4.989 11.365 1.00 45.69 81 ALA A O 1
ATOM 601 N N . PRO A 1 82 ? 11.789 5.790 9.280 1.00 39.41 82 PRO A N 1
ATOM 602 C CA . PRO A 1 82 ? 10.566 5.173 8.788 1.00 39.41 82 PRO A CA 1
ATOM 603 C C . PRO A 1 82 ? 10.809 3.667 8.654 1.00 39.41 82 PRO A C 1
ATOM 605 O O . PRO A 1 82 ? 11.299 3.168 7.646 1.00 39.41 82 PRO A O 1
ATOM 608 N N . GLY A 1 83 ? 10.522 2.954 9.731 1.00 49.03 83 GLY A N 1
ATOM 609 C CA . GLY A 1 83 ? 10.656 1.518 9.845 1.00 49.03 83 GLY A CA 1
ATOM 610 C C . GLY A 1 83 ? 10.183 1.094 11.223 1.00 49.03 83 GLY A C 1
ATOM 611 O O . GLY A 1 83 ? 10.408 1.782 12.216 1.00 49.03 83 GLY A O 1
ATOM 612 N N . THR A 1 84 ? 9.515 -0.051 11.288 1.00 49.09 84 THR A N 1
ATOM 613 C CA . THR A 1 84 ? 9.420 -0.832 12.519 1.00 49.09 84 THR A CA 1
ATOM 614 C C . THR A 1 84 ? 10.798 -0.837 13.179 1.00 49.09 84 THR A C 1
ATOM 616 O O . THR A 1 84 ? 11.744 -1.387 12.609 1.00 49.09 84 THR A O 1
ATOM 619 N N . ASN A 1 85 ? 10.942 -0.257 14.374 1.00 56.97 85 ASN A N 1
ATOM 620 C CA . ASN A 1 85 ? 12.021 -0.682 15.261 1.00 56.97 85 ASN A CA 1
ATOM 621 C C . ASN A 1 85 ? 11.996 -2.220 15.233 1.00 56.97 85 ASN A C 1
ATOM 623 O O . ASN A 1 85 ? 10.913 -2.791 15.371 1.00 56.97 85 ASN A O 1
ATOM 627 N N . ALA A 1 86 ? 13.121 -2.900 14.990 1.00 57.94 86 ALA A N 1
ATOM 628 C CA . ALA A 1 86 ? 13.133 -4.365 14.929 1.00 57.94 86 ALA A CA 1
ATOM 629 C C . ALA A 1 86 ? 12.492 -4.989 16.187 1.00 57.94 86 ALA A C 1
ATOM 631 O O . ALA A 1 86 ? 11.872 -6.047 16.114 1.00 57.94 86 ALA A O 1
ATOM 632 N N . ASN A 1 87 ? 12.545 -4.271 17.315 1.00 63.19 87 ASN A N 1
ATOM 633 C CA . ASN A 1 87 ? 11.888 -4.637 18.567 1.00 63.19 87 ASN A CA 1
ATOM 634 C C . ASN A 1 87 ? 10.345 -4.636 18.484 1.00 63.19 87 ASN A C 1
ATOM 636 O O . ASN A 1 87 ? 9.699 -5.388 19.208 1.00 63.19 87 ASN A O 1
ATOM 640 N N . ASN A 1 88 ? 9.751 -3.822 17.607 1.00 74.69 88 ASN A N 1
ATOM 641 C CA . ASN A 1 88 ? 8.303 -3.672 17.440 1.00 74.69 88 ASN A CA 1
ATOM 642 C C . ASN A 1 88 ? 7.745 -4.392 16.202 1.00 74.69 88 ASN A C 1
ATOM 644 O O . ASN A 1 88 ? 6.531 -4.553 16.130 1.00 74.69 88 ASN A O 1
ATOM 648 N N . ASP A 1 89 ? 8.571 -4.835 15.246 1.00 77.19 89 ASP A N 1
ATOM 649 C CA . ASP A 1 89 ? 8.108 -5.521 14.020 1.00 77.19 89 ASP A CA 1
ATOM 650 C C . ASP A 1 89 ? 7.239 -6.748 14.337 1.00 77.19 89 ASP A C 1
ATOM 652 O O . ASP A 1 89 ? 6.107 -6.865 13.863 1.00 77.19 89 ASP A O 1
ATOM 656 N N . ALA A 1 90 ? 7.731 -7.624 15.218 1.00 81.62 90 ALA A N 1
ATOM 657 C CA . ALA A 1 90 ? 6.986 -8.799 15.660 1.00 81.62 90 ALA A CA 1
ATOM 658 C C . ALA A 1 90 ? 5.676 -8.414 16.368 1.00 81.62 90 ALA A C 1
ATOM 660 O O . ALA A 1 90 ? 4.641 -9.038 16.140 1.00 81.62 90 ALA A O 1
ATOM 661 N N . ALA A 1 91 ? 5.702 -7.357 17.186 1.00 84.38 91 ALA A N 1
ATOM 662 C CA . ALA A 1 91 ? 4.520 -6.863 17.885 1.00 84.38 91 ALA A CA 1
ATOM 663 C C . ALA A 1 91 ? 3.485 -6.273 16.913 1.00 84.38 91 ALA A C 1
ATOM 665 O O . ALA A 1 91 ? 2.294 -6.515 17.074 1.00 84.38 91 ALA A O 1
ATOM 666 N N . ILE A 1 92 ? 3.929 -5.560 15.875 1.00 84.94 92 ILE A N 1
ATOM 667 C CA . ILE A 1 92 ? 3.083 -4.998 14.817 1.00 84.94 92 ILE A CA 1
ATOM 668 C C . ILE A 1 92 ? 2.410 -6.108 14.007 1.00 84.94 92 ILE A C 1
ATOM 670 O O . ILE A 1 92 ? 1.192 -6.078 13.833 1.00 84.94 92 ILE A O 1
ATOM 674 N N . LYS A 1 93 ? 3.168 -7.122 13.581 1.00 84.69 93 LYS A N 1
ATOM 675 C CA . LYS A 1 93 ? 2.635 -8.274 12.836 1.00 84.69 93 LYS A CA 1
ATOM 676 C C . LYS A 1 93 ? 1.677 -9.128 13.668 1.00 84.69 93 LYS A C 1
ATOM 678 O O . LYS A 1 93 ? 0.787 -9.763 13.113 1.00 84.69 93 LYS A O 1
ATOM 683 N N . ALA A 1 94 ? 1.830 -9.126 14.992 1.00 85.56 94 ALA A N 1
ATOM 684 C CA . ALA A 1 94 ? 0.916 -9.804 15.906 1.00 85.56 94 ALA A CA 1
ATOM 685 C C . ALA A 1 94 ? -0.413 -9.055 16.121 1.00 85.56 94 ALA A C 1
ATOM 687 O O . ALA A 1 94 ? -1.377 -9.673 16.568 1.00 85.56 94 ALA A O 1
ATOM 688 N N . LEU A 1 95 ? -0.498 -7.752 15.806 1.00 85.38 95 LEU A N 1
ATOM 689 C CA . LEU A 1 95 ? -1.749 -6.988 15.941 1.00 85.38 95 LEU A CA 1
ATOM 690 C C . LEU A 1 95 ? -2.819 -7.465 14.962 1.00 85.38 95 LEU A C 1
ATOM 692 O O . LEU A 1 95 ? -4.004 -7.492 15.290 1.00 85.38 95 LEU A O 1
ATOM 696 N N . ILE A 1 96 ? -2.401 -7.755 13.733 1.00 84.19 96 ILE A N 1
ATOM 697 C CA . ILE A 1 96 ? -3.290 -8.139 12.651 1.00 84.19 96 ILE A CA 1
ATOM 698 C C . ILE A 1 96 ? -2.499 -8.931 11.615 1.00 84.19 96 ILE A C 1
ATOM 700 O O . ILE A 1 96 ? -1.425 -8.520 11.191 1.00 84.19 96 ILE A O 1
ATOM 704 N N . GLY A 1 97 ? -3.038 -10.075 11.215 1.00 82.38 97 GLY A N 1
ATOM 705 C CA . GLY A 1 97 ? -2.446 -10.903 10.178 1.00 82.38 97 GLY A CA 1
ATOM 706 C C . GLY A 1 97 ? -3.506 -11.794 9.564 1.00 82.38 97 GLY A C 1
ATOM 707 O O . GLY A 1 97 ? -4.323 -12.386 10.272 1.00 82.38 97 GLY A O 1
ATOM 708 N N . TRP A 1 98 ? -3.532 -11.855 8.238 1.00 87.75 98 TRP A N 1
ATOM 709 C CA . TRP A 1 98 ? -4.360 -12.814 7.516 1.00 87.75 98 TRP A CA 1
ATOM 710 C C . TRP A 1 98 ? -3.544 -14.061 7.197 1.00 87.75 98 TRP A C 1
ATOM 712 O O . TRP A 1 98 ? -2.316 -14.003 7.146 1.00 87.75 98 TRP A O 1
ATOM 722 N N . ASP A 1 99 ? -4.226 -15.184 6.970 1.00 88.56 99 ASP A N 1
ATOM 723 C CA . ASP A 1 99 ? -3.600 -16.467 6.640 1.00 88.56 99 ASP A CA 1
ATOM 724 C C . ASP A 1 99 ? -2.559 -16.318 5.513 1.00 88.56 99 ASP A C 1
ATOM 726 O O . ASP A 1 99 ? -2.900 -16.072 4.351 1.00 88.56 99 ASP A O 1
ATOM 730 N N . CYS A 1 100 ? -1.283 -16.486 5.874 1.00 88.44 100 CYS A N 1
ATOM 731 C CA . CYS A 1 100 ? -0.137 -16.312 4.983 1.00 88.44 100 CYS A CA 1
ATOM 732 C C . CYS A 1 100 ? -0.094 -17.337 3.841 1.00 88.44 100 CYS A C 1
ATOM 734 O O . CYS A 1 100 ? 0.631 -17.131 2.872 1.00 88.44 100 CYS A O 1
ATOM 736 N N . THR A 1 101 ? -0.854 -18.434 3.928 1.00 91.00 101 THR A N 1
ATOM 737 C CA . THR A 1 101 ? -0.962 -19.413 2.834 1.00 91.00 101 THR A CA 1
ATOM 738 C C . THR A 1 101 ? -1.909 -18.947 1.728 1.00 91.00 101 THR A C 1
ATOM 740 O O . THR A 1 101 ? -1.873 -19.470 0.616 1.00 91.00 101 THR A O 1
ATOM 743 N N . ARG A 1 102 ? -2.748 -17.944 2.019 1.00 88.31 102 ARG A N 1
ATOM 744 C CA . ARG A 1 102 ? -3.791 -17.438 1.117 1.00 88.31 102 ARG A CA 1
ATOM 745 C C . ARG A 1 102 ? -3.585 -15.983 0.718 1.00 88.31 102 ARG A C 1
ATOM 747 O O . ARG A 1 102 ? -4.072 -15.572 -0.334 1.00 88.31 102 ARG A O 1
ATOM 754 N N . TYR A 1 103 ? -2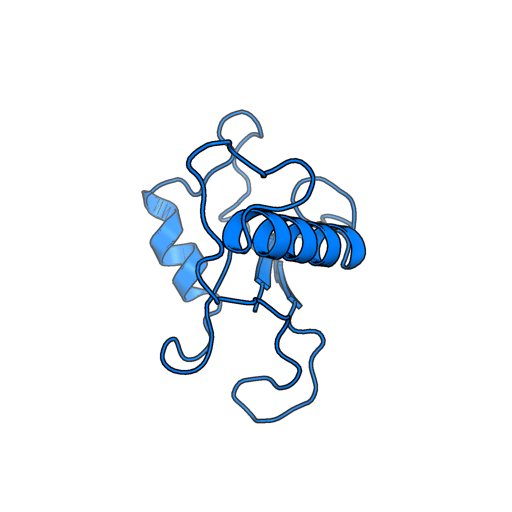.888 -15.206 1.543 1.00 91.50 103 TYR A N 1
ATOM 755 C CA . TYR A 1 103 ? -2.679 -13.781 1.329 1.00 91.50 103 TYR A CA 1
ATOM 756 C C . TYR A 1 103 ? -1.231 -13.383 1.594 1.00 91.50 103 TYR A C 1
ATOM 758 O O . TYR A 1 103 ? -0.631 -13.767 2.593 1.00 91.50 103 TYR A O 1
ATOM 766 N N . ILE A 1 104 ? -0.706 -12.510 0.736 1.00 91.62 104 ILE A N 1
ATOM 767 C CA . ILE A 1 104 ? 0.499 -11.741 1.048 1.00 91.62 104 ILE A CA 1
ATOM 768 C C . ILE A 1 104 ? 0.096 -10.595 1.978 1.00 91.62 104 ILE A C 1
ATOM 770 O O . ILE A 1 104 ? -0.815 -9.818 1.652 1.00 91.62 104 ILE A O 1
ATOM 774 N N . ASN A 1 105 ? 0.770 -10.505 3.126 1.00 90.50 105 ASN A N 1
ATOM 775 C CA . ASN A 1 105 ? 0.566 -9.452 4.110 1.00 90.50 105 ASN A CA 1
ATOM 776 C C . ASN A 1 105 ? 1.642 -8.357 3.956 1.00 90.50 105 ASN A C 1
ATOM 778 O O . ASN A 1 105 ? 2.823 -8.640 4.133 1.00 90.50 105 ASN A O 1
ATOM 782 N N . ILE A 1 106 ? 1.238 -7.127 3.627 1.00 90.06 106 ILE A N 1
ATOM 783 C CA . ILE A 1 106 ? 2.086 -5.928 3.526 1.00 90.06 106 ILE A CA 1
ATOM 784 C C . ILE A 1 106 ? 1.708 -4.978 4.673 1.00 90.06 106 ILE A C 1
ATOM 786 O O . ILE A 1 106 ? 0.519 -4.708 4.831 1.00 90.06 106 ILE A O 1
ATOM 790 N N . PHE A 1 107 ? 2.683 -4.497 5.449 1.00 87.56 107 PHE A N 1
ATOM 791 C CA . PHE A 1 107 ? 2.501 -3.595 6.598 1.00 87.56 107 PHE A CA 1
ATOM 792 C C . PHE A 1 107 ? 3.158 -2.238 6.341 1.00 87.56 107 PHE A C 1
ATOM 794 O O . PHE A 1 107 ? 4.219 -2.244 5.676 1.00 87.56 107 PHE A O 1
#

Nearest PDB structures (foldseek):
  8cd8-assembly1_A  TM=6.862E-01  e=4.498E-04  Methanosarcina acetivorans C2A
  3lun-assembly1_A  TM=6.399E-01  e=7.067E-04  Methanosarcina acetivorans
  6r7w-assembly1_A  TM=7.198E-01  e=2.740E-03  Tannerella forsythia
  6r7v-assembly1_A  TM=6.829E-01  e=1.635E-03  Tannerella forsythia
  7od0-assembly6_FFF  TM=5.907E-01  e=7.538E-04  Tannerella forsythia

pLDDT: mean 87.78, std 13.85, range [39.41, 98.12]

Radius of gyration: 15.46 Å; Cα contacts (8 Å, |Δi|>4): 140; chains: 1; bounding box: 35×32×40 Å

Sequence (107 aa):
MVHLIVPPGTAIGQSNNLTDRQVEQGLDYLNQAFSNSGPFAAANGVDVGIQFCLARRDPNGQPTNGITRTPSNLVNDMMCAPGTNANNDAAIKALIGWDCTRYINIF

Secondary structure (DSSP, 8-state):
-EEEEE-TTPPTTBTTB--HHHHHHHHHHHHHHHTT-GGG--TT-----------SB-TTS-B--SEEEEE-GGG-S-TTS-S--HHHHHHHHHH----TTT---B-